Protein AF-A0A2V6TNF8-F1 (afdb_monomer_lite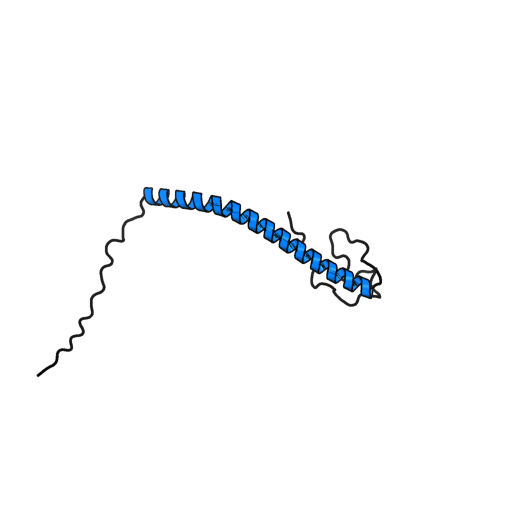)

Radius of gyration: 32.9 Å; chains: 1; bounding box: 84×63×63 Å

Foldseek 3Di:
DDDDDPPPPPPPDDPPDDPDDDDPVNVVVVVVVVVVVVVVCVVVVVVVVVVVLVVVVVVLVVLVVQLQVVLCVQQVDGQDDDDVDDSCQCHHDPNCNVRDPHRSDPDRDDDRDD

Sequence (114 aa):
MDESGGLSGRPWRRLDPGAGGFTVIELVAVMALLGLLSTMGLIIGRNVAQAAKTSSTVTQIAYIQKALVNMATHCEGLPVSSSAGDPGLVTRSTRNRTCWQGPYIPRWPATTSF

pLDDT: mean 81.27, std 12.48, range [44.12, 96.19]

Structure (mmCIF, N/CA/C/O backbone):
data_AF-A0A2V6TNF8-F1
#
_entry.id   AF-A0A2V6TNF8-F1
#
loop_
_atom_site.group_PDB
_atom_site.id
_atom_site.type_symbol
_atom_site.label_atom_id
_atom_site.label_alt_id
_atom_site.label_comp_id
_atom_site.label_asym_id
_atom_site.label_entity_id
_atom_site.label_seq_id
_atom_site.pdbx_PDB_ins_code
_atom_site.Cartn_x
_atom_site.Cartn_y
_atom_site.Cartn_z
_atom_site.occupancy
_atom_site.B_iso_or_equiv
_atom_site.auth_seq_id
_atom_site.auth_comp_id
_atom_site.auth_asym_id
_atom_site.auth_atom_id
_atom_site.pdbx_PDB_model_num
ATOM 1 N N . MET A 1 1 ? -61.456 -51.223 20.524 1.00 44.12 1 MET A N 1
ATOM 2 C CA . MET A 1 1 ? -60.581 -51.034 19.357 1.00 44.12 1 MET A CA 1
ATOM 3 C C . MET A 1 1 ? -60.830 -49.613 18.876 1.00 44.12 1 MET A C 1
ATOM 5 O O . MET A 1 1 ? -61.935 -49.345 18.427 1.00 44.12 1 MET A O 1
ATOM 9 N N . ASP A 1 2 ? -60.065 -48.646 19.386 1.00 49.88 2 ASP A N 1
ATOM 10 C CA . ASP A 1 2 ? -58.798 -48.151 18.794 1.00 49.88 2 ASP A CA 1
ATOM 11 C C . ASP A 1 2 ? -59.105 -47.247 17.584 1.00 49.88 2 ASP A C 1
ATOM 13 O O . ASP A 1 2 ? -59.923 -47.601 16.751 1.00 49.88 2 ASP A O 1
ATOM 17 N N . GLU A 1 3 ? -58.587 -46.033 17.429 1.00 56.53 3 GLU A N 1
ATOM 18 C CA . GLU A 1 3 ? -57.330 -45.484 17.913 1.00 56.53 3 GLU A CA 1
ATOM 19 C C . GLU A 1 3 ? -57.414 -43.949 17.950 1.00 56.53 3 GLU A C 1
ATOM 21 O O . GLU A 1 3 ? -57.999 -43.279 17.097 1.00 56.53 3 GLU A O 1
ATOM 26 N N . SER A 1 4 ? -56.796 -43.407 18.985 1.00 70.31 4 SER A N 1
ATOM 27 C CA . SER A 1 4 ? -56.450 -42.013 19.224 1.00 70.31 4 SER A CA 1
ATOM 28 C C . SER A 1 4 ? -55.527 -41.429 18.148 1.00 70.31 4 SER A C 1
ATOM 30 O O . SER A 1 4 ? -54.461 -41.974 17.886 1.00 70.31 4 SER A O 1
ATOM 32 N N . GLY A 1 5 ? -55.872 -40.253 17.617 1.00 59.41 5 GLY A N 1
ATOM 33 C CA . GLY A 1 5 ? -55.021 -39.519 16.671 1.00 59.41 5 GLY A CA 1
ATOM 34 C C . GLY A 1 5 ? -55.150 -37.997 16.754 1.00 59.41 5 GLY A C 1
ATOM 35 O O . GLY A 1 5 ? -54.970 -37.306 15.758 1.00 59.41 5 GLY A O 1
ATOM 36 N N . GLY A 1 6 ? -55.498 -37.454 17.924 1.00 59.81 6 GLY A N 1
ATOM 37 C CA . GLY A 1 6 ? -55.469 -36.012 18.162 1.00 59.81 6 GLY A CA 1
ATOM 38 C C . GLY A 1 6 ? -54.026 -35.535 18.298 1.00 59.81 6 GLY A C 1
ATOM 39 O O . GLY A 1 6 ? -53.454 -35.611 19.384 1.00 59.81 6 GLY A O 1
ATOM 40 N N . LEU A 1 7 ? -53.429 -35.049 17.206 1.00 61.44 7 LEU A N 1
ATOM 41 C CA . LEU A 1 7 ? -52.163 -34.319 17.252 1.00 61.44 7 LEU A CA 1
ATOM 42 C C . LEU A 1 7 ? -52.383 -33.027 18.044 1.00 61.44 7 LEU A C 1
ATOM 44 O O . LEU A 1 7 ? -52.812 -32.001 17.518 1.00 61.44 7 LEU A O 1
ATOM 48 N N . SER A 1 8 ? -52.102 -33.109 19.342 1.00 65.50 8 SER A N 1
ATOM 49 C CA . SER A 1 8 ? -51.995 -31.967 20.233 1.00 65.50 8 SER A CA 1
ATOM 50 C C . SER A 1 8 ? -50.830 -31.100 19.757 1.00 65.50 8 SER A C 1
ATOM 52 O O . SER A 1 8 ? -49.658 -31.332 20.058 1.00 65.50 8 SER A O 1
ATOM 54 N N . GLY A 1 9 ? -51.155 -30.091 18.951 1.00 62.97 9 GLY A N 1
ATOM 55 C CA . GLY A 1 9 ? -50.239 -29.007 18.636 1.00 62.97 9 GLY A CA 1
ATOM 56 C C . GLY A 1 9 ? -49.806 -28.361 19.944 1.00 62.97 9 GLY A C 1
ATOM 57 O O . GLY A 1 9 ? -50.585 -27.656 20.578 1.00 62.97 9 GLY A O 1
ATOM 58 N N . ARG A 1 10 ? -48.579 -28.653 20.383 1.00 70.94 10 ARG A N 1
ATOM 59 C CA . ARG A 1 10 ? -47.979 -28.039 21.568 1.00 70.94 10 ARG A CA 1
ATOM 60 C C . ARG A 1 10 ? -47.984 -26.525 21.359 1.00 70.94 10 ARG A C 1
ATOM 62 O O . ARG A 1 10 ? -47.317 -26.064 20.429 1.00 70.94 10 ARG A O 1
ATOM 69 N N . PRO A 1 11 ? -48.689 -25.731 22.182 1.00 60.03 11 PRO A N 1
ATOM 70 C CA . PRO A 1 11 ? -48.553 -24.293 22.103 1.00 60.03 11 PRO A CA 1
ATOM 71 C C . PRO A 1 11 ? -47.176 -23.931 22.660 1.00 60.03 11 PRO A C 1
ATOM 73 O O . PRO A 1 11 ? -46.991 -23.766 23.864 1.00 60.03 11 PRO A O 1
ATOM 76 N N . TRP A 1 12 ? -46.186 -23.800 21.779 1.00 68.12 12 TRP A N 1
ATOM 77 C CA . TRP A 1 12 ? -44.946 -23.107 22.110 1.00 68.12 12 TRP A CA 1
ATOM 78 C C . TRP A 1 12 ? -45.239 -21.611 22.165 1.00 68.12 12 TRP A C 1
ATOM 80 O O . TRP A 1 12 ? -44.946 -20.859 21.239 1.00 68.12 12 TRP A O 1
ATOM 90 N N . ARG A 1 13 ? -45.860 -21.169 23.256 1.00 69.75 13 ARG A N 1
ATOM 91 C CA . ARG A 1 13 ? -45.849 -19.759 23.629 1.00 69.75 13 ARG A CA 1
ATOM 92 C C . ARG A 1 13 ? -45.588 -19.625 25.120 1.00 69.75 13 ARG A C 1
ATOM 94 O O . ARG A 1 13 ? -46.500 -19.623 25.936 1.00 69.75 13 ARG A O 1
ATOM 101 N N . ARG A 1 14 ? -44.303 -19.478 25.430 1.00 61.94 14 ARG A N 1
ATOM 102 C CA . ARG A 1 14 ? -43.829 -18.597 26.495 1.00 61.94 14 ARG A CA 1
ATOM 103 C C . ARG A 1 14 ? -42.624 -17.827 25.978 1.00 61.94 14 ARG A C 1
ATOM 105 O O . ARG A 1 14 ? -41.502 -18.317 25.996 1.00 61.94 14 ARG A O 1
ATOM 112 N N . LEU A 1 15 ? -42.905 -16.634 25.469 1.00 66.75 15 LEU A N 1
ATOM 113 C CA . LEU A 1 15 ? -41.966 -15.525 25.516 1.00 66.75 15 LEU A CA 1
ATOM 114 C C . LEU A 1 15 ? -42.388 -14.699 26.731 1.00 66.75 15 LEU A C 1
ATOM 116 O O . LEU A 1 15 ? -43.203 -13.798 26.603 1.00 66.75 15 LEU A O 1
ATOM 120 N N . ASP A 1 16 ? -41.864 -15.053 27.898 1.00 65.62 16 ASP A N 1
ATOM 121 C CA . ASP A 1 16 ? -41.924 -14.245 29.117 1.00 65.62 16 ASP A CA 1
ATOM 122 C C . ASP A 1 16 ? -40.514 -14.278 29.723 1.00 65.62 16 ASP A C 1
ATOM 124 O O . ASP A 1 16 ? -39.926 -15.365 29.719 1.00 65.62 16 ASP A O 1
ATOM 128 N N . PRO A 1 17 ? -39.932 -13.196 30.277 1.00 52.72 17 PRO A N 1
ATOM 129 C CA . PRO A 1 17 ? -40.355 -11.797 30.374 1.00 52.72 17 PRO A CA 1
ATOM 130 C C . PRO A 1 17 ? -39.284 -10.870 29.751 1.00 52.72 17 PRO A C 1
ATOM 132 O O . PRO A 1 17 ? -38.239 -10.622 30.345 1.00 52.72 17 PRO A O 1
ATOM 135 N N . GLY A 1 18 ? -39.506 -10.377 28.529 1.00 58.56 18 GLY A N 1
ATOM 136 C CA . GLY A 1 18 ? -38.458 -9.688 27.752 1.00 58.56 18 GLY A CA 1
ATOM 137 C C . GLY A 1 18 ? -38.765 -8.258 27.307 1.00 58.56 18 GLY A C 1
ATOM 138 O O . GLY A 1 18 ? -37.975 -7.685 26.571 1.00 58.56 18 GLY A O 1
ATOM 139 N N . ALA A 1 19 ? -39.891 -7.669 27.713 1.00 59.84 19 ALA A N 1
ATOM 140 C CA . ALA A 1 19 ? -40.257 -6.299 27.330 1.00 59.84 19 ALA A CA 1
ATOM 141 C C . ALA A 1 19 ? -39.892 -5.269 28.419 1.00 59.84 19 ALA A C 1
ATOM 143 O O . ALA A 1 19 ? -40.651 -4.344 28.695 1.00 59.84 19 ALA A O 1
ATOM 144 N N . GLY A 1 20 ? -38.747 -5.458 29.080 1.00 61.19 20 GLY A N 1
ATOM 145 C CA . GLY A 1 20 ? -38.180 -4.468 29.992 1.00 61.19 20 GLY A CA 1
ATOM 146 C C . GLY A 1 20 ? -37.408 -3.422 29.194 1.00 61.19 20 GLY A C 1
ATOM 147 O O . GLY A 1 20 ? -36.489 -3.768 28.458 1.00 61.19 20 GLY A O 1
ATOM 148 N N . GLY A 1 21 ? -37.795 -2.152 29.307 1.00 72.62 21 GLY A N 1
ATOM 149 C CA . GLY A 1 21 ? -37.025 -1.046 28.741 1.00 72.62 21 GLY A CA 1
ATOM 150 C C . GLY A 1 21 ? -35.592 -1.017 29.283 1.00 72.62 21 GLY A C 1
ATOM 151 O O . GLY A 1 21 ? -35.326 -1.432 30.409 1.00 72.62 21 GLY A O 1
ATOM 152 N N . PHE A 1 22 ? -34.674 -0.518 28.461 1.00 78.62 22 PHE A N 1
ATOM 153 C CA . PHE A 1 22 ? -33.251 -0.438 28.769 1.00 78.62 22 PHE A CA 1
ATOM 154 C C . PHE A 1 22 ? -32.977 0.450 29.991 1.00 78.62 22 PHE A C 1
ATOM 156 O O . PHE A 1 22 ? -33.474 1.578 30.076 1.00 78.62 22 PHE A O 1
ATOM 163 N N . THR A 1 23 ? -32.187 -0.048 30.942 1.00 89.88 23 THR A N 1
ATOM 164 C CA . THR A 1 23 ? -31.880 0.686 32.180 1.00 89.88 23 THR A CA 1
ATOM 165 C C . THR A 1 23 ? -30.630 1.559 32.023 1.00 89.88 23 THR A C 1
ATOM 167 O O . THR A 1 23 ? -29.709 1.233 31.277 1.00 89.88 23 THR A O 1
ATOM 170 N N . VAL A 1 24 ? -30.551 2.676 32.761 1.00 90.94 24 VAL A N 1
ATOM 171 C CA . VAL A 1 24 ? -29.368 3.566 32.732 1.00 90.94 24 VAL A CA 1
ATOM 172 C C . VAL A 1 24 ? -28.104 2.830 33.179 1.00 90.94 24 VAL A C 1
ATOM 174 O O . VAL A 1 24 ? -27.034 3.035 32.615 1.00 90.94 24 VAL A O 1
ATOM 177 N N . ILE A 1 25 ? -28.216 1.951 34.175 1.00 92.38 25 ILE A N 1
ATOM 178 C CA . ILE 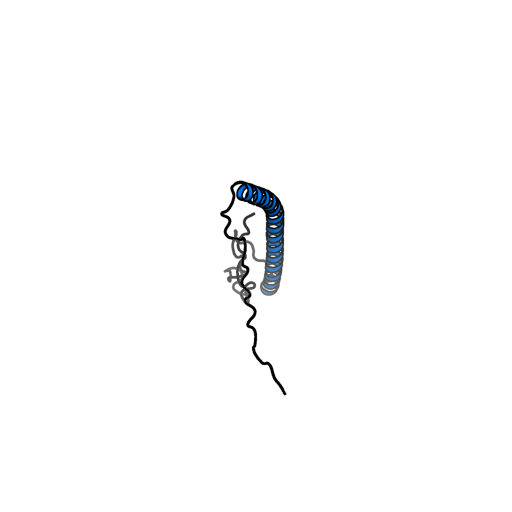A 1 25 ? -27.061 1.209 34.686 1.00 92.38 25 ILE A CA 1
ATOM 179 C C . ILE A 1 25 ? -26.518 0.211 33.658 1.00 92.38 25 ILE A C 1
ATOM 181 O O . ILE A 1 25 ? -25.306 0.045 33.545 1.00 92.38 25 ILE A O 1
ATOM 185 N N . GLU A 1 26 ? -27.396 -0.385 32.852 1.00 90.75 26 GLU A N 1
ATOM 186 C CA . GLU A 1 26 ? -27.014 -1.265 31.751 1.00 90.75 26 GLU A CA 1
ATOM 187 C C . GLU A 1 26 ? -26.290 -0.491 30.641 1.00 90.75 26 GLU A C 1
ATOM 189 O O . GLU A 1 26 ? -25.243 -0.942 30.174 1.00 90.75 26 GLU A O 1
ATOM 194 N N . LEU A 1 27 ? -26.739 0.729 30.309 1.00 92.12 27 LEU A N 1
ATOM 195 C CA . LEU A 1 27 ? -25.994 1.629 29.414 1.00 92.12 27 LEU A CA 1
ATOM 196 C C . LEU A 1 27 ? -24.573 1.874 29.914 1.00 92.12 27 LEU A C 1
ATOM 198 O O . LEU A 1 27 ? -23.617 1.773 29.146 1.00 92.12 27 LEU A O 1
ATOM 202 N N . VAL A 1 28 ? -24.439 2.210 31.196 1.00 94.62 28 VAL A N 1
ATOM 203 C CA . VAL A 1 28 ? -23.145 2.542 31.797 1.00 94.62 28 VAL A CA 1
ATOM 204 C C . VAL A 1 28 ? -22.225 1.322 31.793 1.00 94.62 28 VAL A C 1
ATOM 206 O O . VAL A 1 28 ? -21.058 1.453 31.426 1.00 94.62 28 VAL A O 1
ATOM 209 N N . ALA A 1 29 ? -22.740 0.135 32.121 1.00 94.25 29 ALA A N 1
ATOM 210 C CA . ALA A 1 29 ? -21.967 -1.104 32.078 1.00 94.25 29 ALA A CA 1
ATOM 211 C C . ALA A 1 29 ? -21.476 -1.433 30.655 1.00 94.25 29 ALA A C 1
ATOM 213 O O . ALA A 1 29 ? -20.300 -1.752 30.465 1.00 94.25 29 ALA A O 1
ATOM 214 N N . VAL A 1 30 ? -22.337 -1.293 29.642 1.00 95.38 30 VAL A N 1
ATOM 215 C CA . VAL A 1 30 ? -21.969 -1.531 28.237 1.00 95.38 30 VAL A CA 1
ATOM 216 C C . VAL A 1 30 ? -20.925 -0.522 27.764 1.00 95.38 30 VAL A C 1
ATOM 218 O O . VAL A 1 30 ? -19.919 -0.915 27.175 1.00 95.38 30 VAL A O 1
ATOM 221 N N . MET A 1 31 ? -21.110 0.766 28.054 1.00 94.94 31 MET A N 1
ATOM 222 C CA . MET A 1 31 ? -20.154 1.805 27.657 1.00 94.94 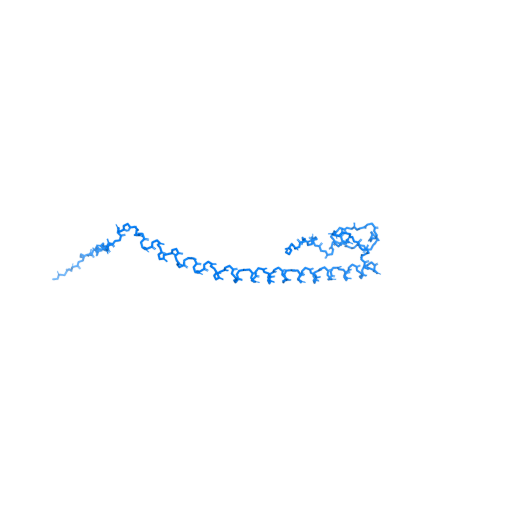31 MET A CA 1
ATOM 223 C C . MET A 1 31 ? -18.803 1.646 28.360 1.00 94.94 31 MET A C 1
ATOM 225 O O . MET A 1 31 ? -17.765 1.853 27.731 1.00 94.94 31 MET A O 1
ATOM 229 N N . ALA A 1 32 ? -18.792 1.212 29.624 1.00 95.75 32 ALA A N 1
ATOM 230 C CA . ALA A 1 32 ? -17.558 0.895 30.337 1.00 95.75 32 ALA A CA 1
ATOM 231 C C . ALA A 1 32 ? -16.792 -0.263 29.668 1.00 95.75 32 ALA A C 1
ATOM 233 O O . ALA A 1 32 ? -15.583 -0.159 29.443 1.00 95.75 32 ALA A O 1
ATOM 234 N N . LEU A 1 33 ? -17.493 -1.336 29.281 1.00 96.19 33 LEU A N 1
ATOM 235 C CA . LEU A 1 33 ? -16.892 -2.472 28.573 1.00 96.19 33 LEU A CA 1
ATOM 236 C C . LEU A 1 33 ? -16.411 -2.095 27.165 1.00 96.19 33 LEU A C 1
ATOM 238 O O . LEU A 1 33 ? -15.301 -2.462 26.777 1.00 96.19 33 LEU A O 1
ATOM 242 N N . LEU A 1 34 ? -17.203 -1.327 26.413 1.00 95.94 34 LEU A N 1
ATOM 243 C CA . LEU A 1 34 ? -16.817 -0.833 25.089 1.00 95.94 34 LEU A CA 1
ATOM 244 C C . LEU A 1 34 ? -15.599 0.090 25.163 1.00 95.94 34 LEU A C 1
ATOM 246 O O . LEU A 1 34 ? -14.709 -0.019 24.322 1.00 95.94 34 LEU A O 1
ATOM 250 N N . GLY A 1 35 ? -15.516 0.951 26.180 1.00 95.06 35 GLY A N 1
ATOM 251 C CA . GLY A 1 35 ? -14.346 1.791 26.423 1.00 95.06 35 GLY A CA 1
ATOM 252 C C . GLY A 1 35 ? -13.084 0.957 26.642 1.00 95.06 35 GLY A C 1
ATOM 253 O O . GLY A 1 35 ? -12.082 1.162 25.953 1.00 95.06 35 GLY A O 1
ATOM 254 N N . LEU A 1 36 ? -13.154 -0.042 27.528 1.00 93.50 36 LEU A N 1
ATOM 255 C CA . LEU A 1 36 ? -12.041 -0.958 27.790 1.00 93.50 36 LEU A CA 1
ATOM 256 C C . LEU A 1 36 ? -11.590 -1.677 26.505 1.00 93.50 36 LEU A C 1
ATOM 258 O O . LEU A 1 36 ? -10.416 -1.606 26.133 1.00 93.50 36 LEU A O 1
ATOM 262 N N . LEU A 1 37 ? -12.524 -2.313 25.792 1.00 95.25 37 LEU A N 1
ATOM 263 C CA . LEU A 1 37 ? -12.236 -3.047 24.555 1.00 95.25 37 LEU A CA 1
ATOM 264 C C . LEU A 1 37 ? -11.670 -2.134 23.461 1.00 95.25 37 LEU A C 1
ATOM 266 O O . LEU A 1 37 ? -10.702 -2.499 22.792 1.00 95.25 37 LEU A O 1
ATOM 270 N N . SER A 1 38 ? -12.228 -0.931 23.309 1.00 94.31 38 SER A N 1
ATOM 271 C CA . SER A 1 38 ? -11.782 0.048 22.316 1.00 94.31 38 SER A CA 1
ATOM 272 C C . SER A 1 38 ? -10.322 0.447 22.536 1.00 94.31 38 SER A C 1
ATOM 274 O O . SER A 1 38 ? -9.538 0.473 21.585 1.00 94.31 38 SER A O 1
ATOM 276 N N . THR A 1 39 ? -9.911 0.706 23.782 1.00 91.56 39 THR A N 1
ATOM 277 C CA . THR A 1 39 ? -8.516 1.093 24.067 1.00 91.56 39 THR A CA 1
ATOM 278 C C . THR A 1 39 ? -7.506 0.002 23.700 1.00 91.56 39 THR A C 1
ATOM 280 O O . THR A 1 39 ? -6.516 0.291 23.025 1.00 91.56 39 THR A O 1
ATOM 283 N N . MET A 1 40 ? -7.776 -1.254 24.065 1.00 89.25 40 MET A N 1
ATOM 284 C CA . MET A 1 40 ? -6.928 -2.396 23.700 1.00 89.25 40 MET A CA 1
ATOM 285 C C . MET A 1 40 ? -6.898 -2.617 22.182 1.00 89.25 40 MET A C 1
ATOM 287 O O . MET A 1 40 ? -5.826 -2.813 21.602 1.00 89.25 40 MET A O 1
ATOM 291 N N . GLY A 1 41 ? -8.056 -2.512 21.523 1.00 87.38 41 GLY A N 1
ATOM 292 C CA . GLY A 1 41 ? -8.174 -2.657 20.073 1.00 87.38 41 GLY A CA 1
ATOM 293 C C . GLY A 1 41 ? -7.335 -1.639 19.296 1.00 87.38 41 GLY A C 1
ATOM 294 O O . GLY A 1 41 ? -6.679 -2.001 18.319 1.00 87.38 41 GLY A O 1
ATOM 295 N N . LEU A 1 42 ? -7.282 -0.383 19.751 1.00 86.75 42 LEU A N 1
ATOM 296 C CA . LEU A 1 42 ? -6.503 0.670 19.090 1.00 86.75 42 LEU A CA 1
ATOM 297 C C . LEU A 1 42 ? -4.992 0.415 19.131 1.00 86.75 42 LEU A C 1
ATOM 299 O O . LEU A 1 42 ? -4.310 0.653 18.133 1.00 86.75 42 LEU A O 1
ATOM 303 N N . ILE A 1 43 ? -4.457 -0.063 20.257 1.00 83.88 43 ILE A N 1
ATOM 304 C CA . ILE A 1 43 ? -3.014 -0.318 20.401 1.00 83.88 43 ILE A CA 1
ATOM 305 C C . ILE A 1 43 ? -2.584 -1.448 19.460 1.00 83.88 43 ILE A C 1
ATOM 307 O O . ILE A 1 43 ? -1.634 -1.293 18.689 1.00 83.88 43 ILE A O 1
ATOM 311 N N . ILE A 1 44 ? -3.323 -2.560 19.470 1.00 86.75 44 ILE A N 1
ATOM 312 C CA . ILE A 1 44 ? -3.041 -3.714 18.608 1.00 86.75 44 ILE A CA 1
ATOM 313 C C . ILE A 1 44 ? -3.220 -3.328 17.135 1.00 86.75 44 ILE A C 1
ATOM 315 O O . ILE A 1 44 ? -2.346 -3.602 16.310 1.00 86.75 44 ILE A O 1
ATOM 319 N N . GLY A 1 45 ? -4.310 -2.628 16.809 1.00 82.50 45 GLY A N 1
ATOM 320 C CA . GLY A 1 45 ? -4.614 -2.197 15.447 1.00 82.50 45 GLY A CA 1
ATOM 321 C C . GLY A 1 45 ? -3.532 -1.298 14.847 1.00 82.50 45 GLY A C 1
ATOM 322 O O . GLY A 1 45 ? -3.153 -1.485 13.692 1.00 82.50 45 GLY A O 1
ATOM 323 N N . ARG A 1 46 ? -2.966 -0.372 15.634 1.00 85.38 46 ARG A N 1
ATOM 324 C CA . ARG A 1 46 ? -1.854 0.485 15.185 1.00 85.38 46 ARG A CA 1
ATOM 325 C C . ARG A 1 46 ? -0.599 -0.324 14.864 1.00 85.38 46 ARG A C 1
ATOM 327 O O . ARG A 1 46 ? -0.006 -0.107 13.810 1.00 85.38 46 ARG A O 1
ATOM 334 N N . ASN A 1 47 ? -0.220 -1.268 15.723 1.00 84.19 47 ASN A N 1
ATOM 335 C CA . ASN A 1 47 ? 0.973 -2.092 15.512 1.00 84.19 47 ASN A CA 1
ATOM 336 C C . ASN A 1 47 ? 0.836 -2.984 14.272 1.00 84.19 47 ASN A C 1
ATOM 338 O O . ASN A 1 47 ? 1.752 -3.048 13.452 1.00 84.19 47 ASN A O 1
ATOM 342 N N . VAL A 1 48 ? -0.327 -3.616 14.093 1.00 87.25 48 VAL A N 1
ATOM 343 C CA . VAL A 1 48 ? -0.620 -4.437 12.909 1.00 87.25 48 VAL A CA 1
ATOM 344 C C . VAL A 1 48 ? -0.631 -3.584 11.642 1.00 87.25 48 VAL A C 1
ATOM 346 O O . VAL A 1 48 ? -0.043 -3.982 10.640 1.00 87.25 48 VAL A O 1
ATOM 349 N N . ALA A 1 49 ? -1.233 -2.392 11.679 1.00 85.75 49 ALA A N 1
ATOM 350 C CA . ALA A 1 49 ? -1.236 -1.485 10.535 1.00 85.75 49 ALA A CA 1
ATOM 351 C C . ALA A 1 49 ? 0.185 -1.050 10.143 1.00 85.75 49 ALA A C 1
ATOM 353 O O . ALA A 1 49 ? 0.515 -1.041 8.959 1.00 85.75 49 ALA A O 1
ATOM 354 N N . GLN A 1 50 ? 1.045 -0.735 11.115 1.00 85.31 50 GLN A N 1
ATOM 355 C CA . GLN A 1 50 ? 2.445 -0.389 10.849 1.00 85.31 50 GLN A CA 1
AT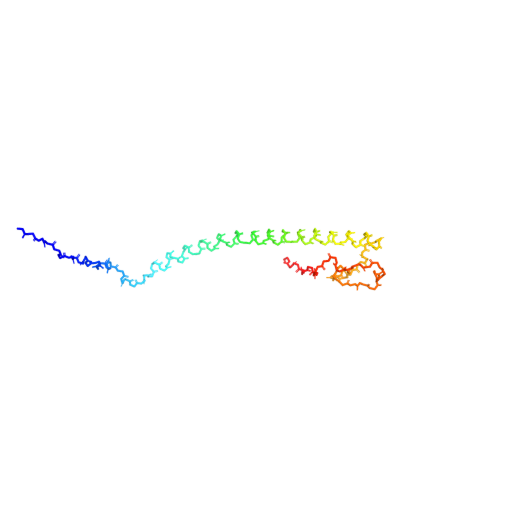OM 356 C C . GLN A 1 50 ? 3.229 -1.580 10.283 1.00 85.31 50 GLN A C 1
ATOM 358 O O . GLN A 1 50 ? 3.931 -1.434 9.284 1.00 85.31 50 GLN A O 1
ATOM 363 N N . ALA A 1 51 ? 3.052 -2.780 10.841 1.00 85.81 51 ALA A N 1
ATOM 364 C CA . ALA A 1 51 ? 3.668 -3.992 10.304 1.00 85.81 51 ALA A CA 1
ATOM 365 C C . ALA A 1 51 ? 3.202 -4.292 8.867 1.00 85.81 51 ALA A C 1
ATOM 367 O O . ALA A 1 51 ? 4.020 -4.628 8.008 1.00 85.81 51 ALA A O 1
ATOM 368 N N . ALA A 1 52 ? 1.910 -4.114 8.580 1.00 84.31 52 ALA A N 1
ATOM 369 C CA . ALA A 1 52 ? 1.344 -4.288 7.246 1.00 84.31 52 ALA A CA 1
ATOM 370 C C . ALA A 1 52 ? 1.909 -3.265 6.248 1.00 84.31 52 ALA A C 1
ATOM 372 O O . ALA A 1 52 ? 2.285 -3.645 5.137 1.00 84.31 52 ALA A O 1
ATOM 373 N N . LYS A 1 53 ? 2.044 -1.991 6.650 1.00 86.31 53 LYS A N 1
ATOM 374 C CA . LYS A 1 53 ? 2.711 -0.956 5.843 1.00 86.31 53 LYS A CA 1
ATOM 375 C C . LYS A 1 53 ? 4.138 -1.384 5.496 1.00 86.31 53 LYS A C 1
ATOM 377 O O . LYS A 1 53 ? 4.461 -1.468 4.314 1.00 86.31 53 LYS A O 1
ATOM 382 N N . THR A 1 54 ? 4.946 -1.759 6.487 1.00 87.69 54 THR A N 1
ATOM 383 C CA . THR A 1 54 ? 6.335 -2.200 6.276 1.00 87.69 54 THR A CA 1
ATOM 384 C C . THR A 1 54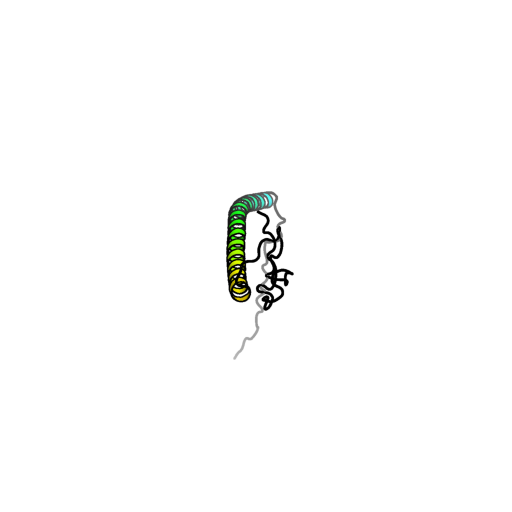 ? 6.424 -3.425 5.368 1.00 87.69 54 THR A C 1
ATOM 386 O O . THR A 1 54 ? 7.204 -3.432 4.416 1.00 87.69 54 THR A O 1
ATOM 389 N N . SER A 1 55 ? 5.597 -4.447 5.604 1.00 88.00 55 SER A N 1
ATOM 390 C CA . SER A 1 55 ? 5.548 -5.653 4.767 1.00 88.00 55 SER A CA 1
ATOM 391 C C . SER A 1 55 ? 5.186 -5.326 3.311 1.00 88.00 55 SER A C 1
ATOM 393 O O . SER A 1 55 ? 5.800 -5.847 2.372 1.00 88.00 55 SER A O 1
ATOM 395 N N . SER A 1 56 ? 4.245 -4.398 3.111 1.00 87.44 56 SER A N 1
ATOM 396 C CA . SER A 1 56 ? 3.871 -3.928 1.777 1.00 87.44 56 SER A CA 1
ATOM 397 C C . SER A 1 56 ? 5.030 -3.210 1.077 1.00 87.44 56 SER A C 1
ATOM 399 O O . SER A 1 56 ? 5.307 -3.508 -0.086 1.00 87.44 56 SER A O 1
ATOM 401 N N . THR A 1 57 ? 5.766 -2.345 1.784 1.00 87.62 57 THR A N 1
ATOM 402 C CA . THR A 1 57 ? 6.934 -1.636 1.245 1.00 87.62 57 THR A CA 1
ATOM 403 C C . THR A 1 57 ? 8.046 -2.612 0.863 1.00 87.62 57 THR A C 1
ATOM 405 O O . THR A 1 57 ? 8.596 -2.507 -0.231 1.00 87.62 57 THR A O 1
ATOM 408 N N . VAL A 1 58 ? 8.340 -3.610 1.702 1.00 89.50 58 VAL A N 1
ATOM 409 C CA . VAL A 1 58 ? 9.349 -4.644 1.398 1.00 89.50 58 VAL A CA 1
ATOM 410 C C . VAL A 1 58 ? 8.983 -5.410 0.125 1.00 89.50 58 VAL A C 1
ATOM 412 O O . VAL A 1 58 ? 9.826 -5.604 -0.751 1.00 89.50 58 VAL A O 1
ATOM 415 N N . THR A 1 59 ? 7.711 -5.783 -0.021 1.00 89.44 59 THR A N 1
ATOM 416 C CA . THR A 1 59 ? 7.219 -6.478 -1.219 1.00 89.44 59 THR A CA 1
ATOM 417 C C . THR A 1 59 ? 7.349 -5.604 -2.470 1.00 89.44 59 THR A C 1
ATOM 419 O O . THR A 1 59 ? 7.778 -6.081 -3.521 1.00 89.44 59 THR A O 1
ATOM 422 N N . GLN A 1 60 ? 7.029 -4.311 -2.365 1.00 87.75 60 GLN A N 1
ATOM 423 C CA . GLN A 1 60 ? 7.183 -3.359 -3.469 1.00 87.75 60 GLN A CA 1
ATOM 424 C C . GLN A 1 60 ? 8.651 -3.180 -3.875 1.00 87.75 60 GLN A C 1
ATOM 426 O O . GLN A 1 60 ? 8.945 -3.159 -5.069 1.00 87.75 60 GLN A O 1
ATOM 431 N N . ILE A 1 61 ? 9.573 -3.105 -2.910 1.00 88.69 61 ILE A N 1
ATOM 432 C CA . ILE A 1 61 ? 11.015 -3.012 -3.181 1.00 88.69 61 ILE A CA 1
ATOM 433 C C . ILE A 1 61 ? 11.498 -4.255 -3.929 1.00 88.69 61 ILE A C 1
ATOM 435 O O . ILE A 1 61 ? 12.139 -4.116 -4.969 1.00 88.69 61 ILE A O 1
ATOM 439 N N . ALA A 1 62 ? 11.153 -5.457 -3.458 1.00 90.81 62 ALA A N 1
ATOM 440 C CA . ALA A 1 62 ? 11.530 -6.703 -4.129 1.00 90.81 62 ALA A CA 1
ATOM 441 C C . ALA A 1 62 ? 10.984 -6.768 -5.567 1.00 90.81 62 ALA A C 1
ATOM 443 O O . ALA A 1 62 ? 11.664 -7.212 -6.496 1.00 90.81 62 ALA A O 1
ATOM 444 N N . TYR A 1 63 ? 9.765 -6.267 -5.769 1.00 89.69 63 TYR A N 1
ATOM 445 C CA . TYR A 1 63 ? 9.146 -6.189 -7.084 1.00 89.69 63 TYR A CA 1
ATOM 446 C C . TYR A 1 63 ? 9.873 -5.215 -8.026 1.00 89.69 63 TYR A C 1
ATOM 448 O O . TYR A 1 63 ? 10.174 -5.572 -9.168 1.00 89.69 63 TYR A O 1
ATOM 456 N N . ILE A 1 64 ? 10.226 -4.020 -7.538 1.00 90.00 64 ILE A N 1
ATOM 457 C CA . ILE A 1 64 ? 11.019 -3.033 -8.287 1.00 90.00 64 ILE A CA 1
ATOM 458 C C . ILE A 1 64 ? 12.414 -3.589 -8.606 1.00 90.00 64 ILE A C 1
ATOM 460 O O . ILE A 1 64 ? 12.876 -3.451 -9.735 1.00 90.00 64 ILE A O 1
ATOM 464 N N . GLN A 1 65 ? 13.078 -4.250 -7.654 1.00 90.94 65 GLN A N 1
ATOM 465 C CA . GLN A 1 65 ? 14.403 -4.848 -7.855 1.00 90.94 65 GLN A CA 1
ATOM 466 C C . GLN A 1 65 ? 14.401 -5.863 -8.999 1.00 90.94 65 GLN A C 1
ATOM 468 O O . GLN A 1 65 ? 15.247 -5.783 -9.888 1.00 90.94 65 GLN A O 1
ATOM 473 N N . LYS A 1 66 ? 13.421 -6.774 -9.028 1.00 92.19 66 LYS A N 1
ATOM 474 C CA . LYS A 1 66 ? 13.279 -7.750 -10.119 1.00 92.19 66 LYS A CA 1
ATOM 475 C C . LYS A 1 66 ? 13.137 -7.065 -11.482 1.00 92.19 66 LYS A C 1
ATOM 477 O O . LYS A 1 66 ? 13.761 -7.477 -12.456 1.00 92.19 66 LYS A O 1
ATOM 482 N N . ALA A 1 67 ? 12.334 -6.010 -11.546 1.00 90.88 67 ALA A N 1
ATOM 483 C CA . ALA A 1 67 ? 12.119 -5.253 -12.771 1.00 90.88 67 ALA A CA 1
ATOM 484 C C . ALA A 1 67 ? 13.363 -4.474 -13.223 1.00 90.88 67 ALA A C 1
ATOM 486 O O . ALA A 1 67 ? 13.668 -4.454 -14.413 1.00 90.88 67 ALA A O 1
ATOM 487 N N . LEU A 1 68 ? 14.111 -3.890 -12.283 1.00 90.19 68 LEU A N 1
ATOM 488 C CA . LEU A 1 68 ? 15.383 -3.221 -12.561 1.00 90.19 68 LEU A CA 1
ATOM 489 C C . LEU A 1 68 ? 16.424 -4.190 -13.118 1.00 90.19 68 LEU A C 1
ATOM 491 O O . LEU A 1 68 ? 17.109 -3.843 -14.075 1.00 90.19 68 LEU A O 1
ATOM 495 N N . VAL A 1 69 ? 16.518 -5.401 -12.560 1.00 91.25 69 VAL A N 1
ATOM 496 C CA . VAL A 1 69 ? 17.422 -6.441 -13.071 1.00 91.25 69 VAL A CA 1
ATOM 497 C C . VAL A 1 69 ? 17.038 -6.829 -14.498 1.00 91.25 69 VAL A C 1
ATOM 499 O O . VAL A 1 69 ? 17.898 -6.812 -15.370 1.00 91.25 69 VAL A O 1
ATOM 502 N N . ASN A 1 70 ? 15.753 -7.078 -14.769 1.00 91.56 70 ASN A N 1
ATOM 503 C CA . ASN A 1 70 ? 15.283 -7.396 -16.123 1.00 91.56 70 ASN A CA 1
ATOM 504 C C . ASN A 1 70 ? 15.539 -6.256 -17.126 1.00 91.56 70 ASN A C 1
ATOM 506 O O . ASN A 1 70 ? 15.881 -6.490 -18.283 1.00 91.56 70 ASN A O 1
ATOM 510 N N . MET A 1 71 ? 15.387 -5.001 -16.700 1.00 89.31 71 MET A N 1
ATOM 511 C CA . MET A 1 71 ? 15.738 -3.865 -17.548 1.00 89.31 71 MET A CA 1
ATOM 512 C C . MET A 1 71 ? 17.248 -3.802 -17.792 1.00 89.31 71 MET A C 1
ATOM 514 O O . MET A 1 71 ? 17.666 -3.587 -18.928 1.00 89.31 71 MET A O 1
ATOM 518 N N . ALA A 1 72 ? 18.063 -4.014 -16.758 1.00 89.94 72 ALA A N 1
ATOM 519 C CA . ALA A 1 72 ? 19.516 -4.000 -16.872 1.00 89.94 72 ALA A CA 1
ATOM 520 C C . ALA A 1 72 ? 20.038 -5.112 -17.787 1.00 89.94 72 ALA A C 1
ATOM 522 O O . ALA A 1 72 ? 20.984 -4.874 -18.530 1.00 89.94 72 ALA A O 1
ATOM 523 N N . THR A 1 73 ? 19.398 -6.285 -17.811 1.00 91.25 73 THR A N 1
ATOM 524 C CA . THR A 1 73 ? 19.754 -7.355 -18.757 1.00 91.25 73 THR A CA 1
ATOM 525 C C . THR A 1 73 ? 19.439 -6.999 -20.205 1.00 91.25 73 THR A C 1
ATOM 527 O O . THR A 1 73 ? 20.096 -7.501 -21.107 1.00 91.25 73 THR A O 1
ATOM 530 N N . HIS A 1 74 ? 18.443 -6.147 -20.451 1.00 90.44 74 HIS A N 1
ATOM 531 C CA . HIS A 1 74 ? 18.078 -5.744 -21.811 1.00 90.44 74 HIS A CA 1
ATOM 532 C C . HIS A 1 74 ? 18.838 -4.509 -22.292 1.00 90.44 74 HIS A C 1
ATOM 534 O O . HIS A 1 74 ? 19.137 -4.392 -23.475 1.00 90.44 74 HIS A O 1
ATOM 540 N N . CYS A 1 75 ? 19.111 -3.576 -21.384 1.00 86.88 75 CYS A N 1
ATOM 541 C CA . CYS A 1 75 ? 19.675 -2.264 -21.684 1.00 86.88 75 CYS A CA 1
ATOM 542 C C . CYS A 1 75 ? 21.132 -2.097 -21.245 1.00 86.88 75 CYS A C 1
ATOM 544 O O . CYS A 1 75 ? 21.653 -0.989 -21.341 1.00 86.88 75 CYS A O 1
ATOM 546 N N . GLU A 1 76 ? 21.752 -3.160 -20.723 1.00 85.19 76 GLU A N 1
ATOM 547 C CA . GLU A 1 76 ? 23.127 -3.180 -20.198 1.00 85.19 76 GLU A CA 1
ATOM 548 C C . GLU A 1 76 ? 23.393 -2.077 -19.157 1.00 85.19 76 GLU A C 1
ATOM 550 O O . GLU A 1 76 ? 24.507 -1.585 -18.988 1.00 85.19 76 GLU A O 1
ATOM 555 N N . GLY A 1 77 ? 22.346 -1.662 -18.440 1.00 82.31 77 GLY A N 1
ATOM 556 C CA . GLY A 1 77 ? 22.422 -0.533 -17.527 1.00 82.31 77 GLY A CA 1
ATOM 557 C C . GLY A 1 77 ? 21.152 -0.317 -16.716 1.00 82.31 77 GLY A C 1
ATOM 558 O O . GLY A 1 77 ? 20.039 -0.629 -17.142 1.00 82.31 77 GLY A O 1
ATOM 559 N N . LEU A 1 78 ? 21.333 0.243 -15.520 1.00 82.50 78 LEU A N 1
ATOM 560 C CA . LEU A 1 78 ? 20.233 0.664 -14.661 1.00 82.50 78 LEU A CA 1
ATOM 561 C C . LEU A 1 78 ? 19.695 2.032 -15.105 1.00 82.50 78 LEU A C 1
ATOM 563 O O . LEU A 1 78 ? 20.453 2.868 -15.607 1.00 82.50 78 LEU A O 1
ATOM 567 N N . PRO A 1 79 ? 18.398 2.305 -14.895 1.00 74.69 79 PRO A N 1
ATOM 568 C CA . PRO A 1 79 ? 17.855 3.627 -15.146 1.00 74.69 79 PRO A CA 1
ATOM 569 C C . PRO A 1 79 ? 18.515 4.667 -14.230 1.00 74.69 79 PRO A C 1
ATOM 571 O O . PRO A 1 79 ? 18.470 4.579 -13.003 1.00 74.69 79 PRO A O 1
ATOM 574 N N . VAL A 1 80 ? 19.130 5.678 -14.841 1.00 68.25 80 VAL A N 1
ATOM 575 C CA . VAL A 1 80 ? 19.771 6.801 -14.149 1.00 68.25 80 VAL A CA 1
ATOM 576 C C . VAL A 1 80 ? 18.724 7.864 -13.818 1.00 68.25 80 VAL A C 1
ATOM 578 O O . VAL A 1 80 ? 18.407 8.705 -14.650 1.00 68.25 80 VAL A O 1
ATOM 581 N N . SER A 1 81 ? 18.175 7.715 -12.610 1.00 64.56 81 SER A N 1
ATOM 582 C CA . SER A 1 81 ? 17.236 8.569 -11.867 1.00 64.56 81 SER A CA 1
ATOM 583 C C . SER A 1 81 ? 16.019 9.144 -12.611 1.00 64.56 81 SER A C 1
ATOM 585 O O . SER A 1 81 ? 16.103 9.870 -13.597 1.00 64.56 81 SER A O 1
ATOM 587 N N . SER A 1 82 ? 14.843 8.923 -12.020 1.00 57.81 82 SER A N 1
ATOM 588 C CA . SER A 1 82 ? 13.738 9.873 -12.124 1.00 57.81 82 SER A CA 1
ATOM 589 C C . SER A 1 82 ? 13.401 10.345 -10.712 1.00 57.81 82 SER A C 1
ATOM 591 O O . SER A 1 82 ? 13.334 9.553 -9.770 1.00 57.81 82 SER A O 1
ATOM 593 N N . SER A 1 83 ? 13.270 11.655 -10.544 1.00 58.00 83 SER A N 1
ATOM 594 C CA . SER A 1 83 ? 12.807 12.277 -9.310 1.00 58.00 83 SER A CA 1
ATOM 595 C C . SER A 1 83 ? 11.392 11.784 -8.998 1.00 58.00 83 SER A C 1
ATOM 597 O O . SER A 1 83 ? 10.468 12.089 -9.746 1.00 58.00 83 SER A O 1
ATOM 599 N N . ALA A 1 84 ? 11.241 11.013 -7.916 1.00 63.72 84 ALA A N 1
ATOM 600 C CA . ALA A 1 84 ? 9.985 10.511 -7.334 1.00 63.72 84 ALA A CA 1
ATOM 601 C C . ALA A 1 84 ? 9.028 9.698 -8.245 1.00 63.72 84 ALA A C 1
ATOM 603 O O . ALA A 1 84 ? 8.016 9.197 -7.755 1.00 63.72 84 ALA A O 1
ATOM 604 N N . GLY A 1 85 ? 9.328 9.531 -9.534 1.00 76.19 85 GLY A N 1
ATOM 605 C CA . GLY A 1 85 ? 8.449 8.904 -10.521 1.00 76.19 85 GLY A CA 1
ATOM 606 C C . GLY A 1 85 ? 8.993 7.604 -11.108 1.00 76.19 85 GLY A C 1
ATOM 607 O O . GLY A 1 85 ? 10.045 7.100 -10.710 1.00 76.19 85 GLY A O 1
ATOM 608 N N . ASP A 1 86 ? 8.271 7.081 -12.097 1.00 84.50 86 ASP A N 1
ATOM 609 C CA . ASP A 1 86 ? 8.663 5.895 -12.857 1.00 84.50 86 ASP A CA 1
ATOM 610 C C . ASP A 1 86 ? 10.034 6.094 -13.546 1.00 84.50 86 ASP A C 1
ATOM 612 O O . ASP A 1 86 ? 10.163 6.949 -14.424 1.00 84.50 86 ASP A O 1
ATOM 616 N N . PRO A 1 87 ? 11.068 5.303 -13.202 1.00 82.88 87 PRO A N 1
ATOM 617 C CA . PRO A 1 87 ? 12.398 5.404 -13.793 1.00 82.88 87 PRO A CA 1
ATOM 618 C C . PRO A 1 87 ? 12.499 4.745 -15.178 1.00 82.88 87 PRO A C 1
ATOM 620 O O . PRO A 1 87 ? 13.594 4.601 -15.718 1.00 82.88 87 PRO A O 1
ATOM 623 N N . GLY A 1 88 ? 11.373 4.357 -15.775 1.00 85.31 88 GLY A N 1
ATOM 624 C CA . GLY A 1 88 ? 11.308 3.714 -17.083 1.00 85.31 88 GLY A CA 1
ATOM 625 C C . GLY A 1 88 ? 10.958 2.226 -17.013 1.00 85.31 88 GLY A C 1
ATOM 626 O O . GLY A 1 88 ? 11.281 1.476 -17.940 1.00 85.31 88 GLY A O 1
ATOM 627 N N . LEU A 1 89 ? 10.354 1.793 -15.898 1.00 88.19 89 LEU A N 1
ATOM 628 C CA . LEU A 1 89 ? 9.915 0.419 -15.662 1.00 88.19 89 LEU A CA 1
ATOM 629 C C . LEU A 1 89 ? 8.468 0.192 -16.100 1.00 88.19 89 LEU A C 1
ATOM 631 O O . LEU A 1 89 ? 8.151 -0.908 -16.547 1.00 88.19 89 LEU A O 1
ATOM 635 N N . VAL A 1 90 ? 7.600 1.199 -15.981 1.00 90.81 90 VAL A N 1
ATOM 636 C CA . VAL A 1 90 ? 6.207 1.122 -16.464 1.00 90.81 90 VAL A CA 1
ATOM 637 C C . VAL A 1 90 ? 6.130 1.643 -17.891 1.00 90.81 90 VAL A C 1
ATOM 639 O O . VAL A 1 90 ? 5.566 1.011 -18.782 1.00 90.81 90 VAL A O 1
ATOM 642 N N . THR A 1 91 ? 6.713 2.815 -18.102 1.00 88.00 91 THR A N 1
ATOM 643 C CA . THR A 1 91 ? 6.688 3.552 -19.356 1.00 88.00 91 THR A CA 1
ATOM 644 C C . THR A 1 91 ? 8.072 3.565 -19.977 1.00 88.00 91 THR A C 1
ATOM 646 O O . THR A 1 91 ? 9.096 3.561 -19.299 1.00 88.00 91 THR A O 1
ATOM 649 N N . ARG A 1 92 ? 8.125 3.559 -21.306 1.00 87.12 92 ARG A N 1
ATOM 650 C CA . ARG A 1 92 ? 9.398 3.647 -22.016 1.00 87.12 92 ARG A CA 1
ATOM 651 C C . ARG A 1 92 ? 9.979 5.055 -21.862 1.00 87.12 92 ARG A C 1
ATOM 653 O O . ARG A 1 92 ? 9.314 6.031 -22.201 1.00 87.12 92 ARG A O 1
ATOM 660 N N . SER A 1 9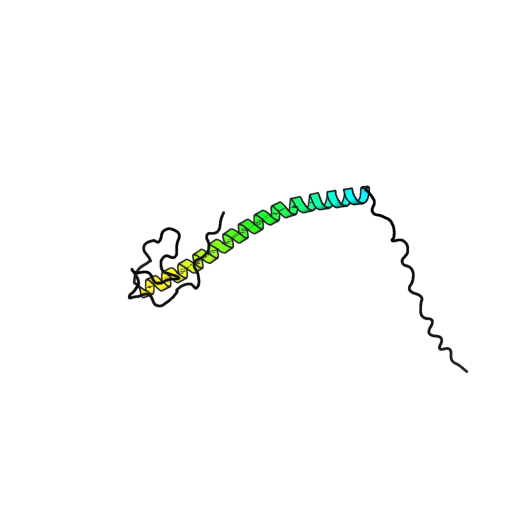3 ? 11.234 5.151 -21.429 1.00 80.94 93 SER A N 1
ATOM 661 C CA . SER A 1 93 ? 11.979 6.410 -21.333 1.00 80.94 93 SER A CA 1
ATOM 662 C C . SER A 1 93 ? 12.697 6.728 -22.652 1.00 80.94 93 SER A C 1
ATOM 664 O O . SER A 1 93 ? 12.929 5.866 -23.502 1.00 80.94 93 SER A O 1
ATOM 666 N N . THR A 1 94 ? 13.082 7.988 -22.851 1.00 79.12 94 THR A N 1
ATOM 667 C CA . THR A 1 94 ? 13.878 8.404 -24.016 1.00 79.12 94 THR A CA 1
ATOM 668 C C . THR A 1 94 ? 15.280 7.795 -24.009 1.00 79.12 94 THR A C 1
ATOM 670 O O . THR A 1 94 ? 15.824 7.542 -25.083 1.00 79.12 94 THR A O 1
ATOM 673 N N . ARG A 1 95 ? 15.847 7.498 -22.829 1.00 76.19 95 ARG A N 1
ATOM 674 C CA . ARG A 1 95 ? 17.201 6.923 -22.697 1.00 76.19 95 ARG A CA 1
ATOM 675 C C . ARG A 1 95 ? 17.286 5.436 -23.043 1.00 76.19 95 ARG A C 1
ATOM 677 O O . ARG A 1 95 ? 18.316 5.000 -23.531 1.00 76.19 95 ARG A O 1
ATOM 684 N N . ASN A 1 96 ? 16.225 4.665 -22.805 1.00 78.88 96 ASN A N 1
ATOM 685 C CA . ASN A 1 96 ? 16.206 3.212 -23.016 1.00 78.88 96 ASN A CA 1
ATOM 686 C C . ASN A 1 96 ? 15.418 2.805 -24.277 1.00 78.88 96 ASN A C 1
ATOM 688 O O . ASN A 1 96 ? 15.034 1.650 -24.432 1.00 78.88 96 ASN A O 1
ATOM 692 N N . ARG A 1 97 ? 15.171 3.743 -25.203 1.00 81.19 97 ARG A N 1
ATOM 693 C CA . ARG A 1 97 ? 14.236 3.555 -26.325 1.00 81.19 97 ARG A CA 1
ATOM 694 C C . ARG A 1 97 ? 14.572 2.375 -27.245 1.00 81.19 97 ARG A C 1
ATOM 696 O O . ARG A 1 97 ? 13.652 1.785 -27.802 1.00 81.19 97 ARG A O 1
ATOM 703 N N . THR A 1 98 ? 15.854 2.069 -27.425 1.00 87.50 98 THR A N 1
ATOM 704 C CA . THR A 1 98 ? 16.354 1.022 -28.333 1.00 87.50 98 THR A CA 1
ATOM 705 C C . THR A 1 98 ? 16.369 -0.373 -27.712 1.00 87.50 98 THR A C 1
ATOM 707 O O . THR A 1 98 ? 16.315 -1.351 -28.446 1.00 87.50 98 THR A O 1
ATOM 710 N N . CYS A 1 99 ? 16.431 -0.466 -26.384 1.00 87.88 99 CYS A N 1
ATOM 711 C CA . CYS A 1 99 ? 16.617 -1.716 -25.643 1.00 87.88 99 CYS A CA 1
ATOM 712 C C . CYS A 1 99 ? 15.411 -2.095 -24.769 1.00 87.88 99 CYS A C 1
ATOM 714 O O . CYS A 1 99 ? 15.338 -3.202 -24.244 1.00 87.88 99 CYS A O 1
ATOM 716 N N . TRP A 1 100 ? 14.455 -1.184 -24.578 1.00 89.44 100 TRP A N 1
ATOM 717 C CA . TRP A 1 100 ? 13.253 -1.431 -23.789 1.00 89.44 100 TRP A CA 1
ATOM 718 C C . TRP A 1 100 ? 12.353 -2.465 -24.472 1.00 89.44 100 TRP A C 1
ATOM 720 O O . TRP A 1 100 ? 11.907 -2.252 -25.598 1.00 89.44 100 TRP A O 1
ATOM 730 N N . GLN A 1 101 ? 12.057 -3.563 -23.773 1.00 90.62 101 GLN A N 1
ATOM 731 C CA . GLN A 1 101 ? 11.287 -4.689 -24.321 1.00 90.62 101 GLN A CA 1
ATOM 732 C C . GLN A 1 101 ? 9.836 -4.756 -23.829 1.00 90.62 101 GLN A C 1
ATOM 734 O O . GLN A 1 101 ? 9.102 -5.673 -24.184 1.00 90.62 101 GLN A O 1
ATOM 739 N N . GLY A 1 102 ? 9.401 -3.802 -23.010 1.00 87.62 102 GLY A N 1
ATOM 740 C CA . GLY A 1 102 ? 8.048 -3.784 -22.470 1.00 87.62 102 GLY A CA 1
ATOM 741 C C . GLY A 1 102 ? 7.989 -3.206 -21.062 1.00 87.62 102 GLY A C 1
ATOM 742 O O . GLY A 1 102 ? 9.032 -2.937 -20.458 1.00 87.62 102 GLY A O 1
ATOM 743 N N . PRO A 1 103 ? 6.775 -3.022 -20.519 1.00 91.62 103 PRO A N 1
ATOM 744 C CA . PRO A 1 103 ? 6.609 -2.686 -19.117 1.00 91.62 103 PRO A CA 1
ATOM 745 C C . PRO A 1 103 ? 7.170 -3.830 -18.269 1.00 91.62 103 PRO A C 1
ATOM 747 O O . PRO A 1 103 ? 6.681 -4.958 -18.316 1.00 91.62 103 PRO A O 1
ATOM 750 N N . TYR A 1 104 ? 8.203 -3.542 -17.488 1.00 91.19 104 TYR A N 1
ATOM 751 C CA . TYR A 1 104 ? 8.800 -4.496 -16.553 1.00 91.19 104 TYR A CA 1
ATOM 752 C C . TYR A 1 104 ? 7.930 -4.681 -15.305 1.00 91.19 104 TYR A C 1
ATOM 754 O O . TYR A 1 104 ? 8.038 -5.695 -14.614 1.00 91.19 104 TYR A O 1
ATOM 762 N N . ILE A 1 105 ? 7.054 -3.708 -15.041 1.00 91.69 105 ILE A N 1
ATOM 763 C CA . ILE A 1 105 ? 5.994 -3.749 -14.033 1.00 91.69 105 ILE A CA 1
ATOM 764 C C . ILE A 1 105 ? 4.707 -3.123 -14.603 1.00 91.69 105 ILE A C 1
ATOM 766 O O . ILE A 1 105 ? 4.783 -2.195 -15.406 1.00 91.69 105 ILE A O 1
ATOM 770 N N . PRO A 1 106 ? 3.515 -3.576 -14.174 1.00 89.94 106 PRO A N 1
ATOM 771 C CA . PRO A 1 106 ? 2.234 -3.104 -14.693 1.00 89.94 106 PRO A CA 1
ATOM 772 C C . PRO A 1 106 ? 1.872 -1.700 -14.201 1.00 89.94 106 PRO A C 1
ATOM 774 O O . PRO A 1 106 ? 1.101 -1.003 -14.851 1.00 89.94 106 PRO A O 1
ATOM 777 N N . ARG A 1 107 ? 2.390 -1.282 -13.039 1.00 89.12 107 ARG A N 1
ATOM 778 C CA . ARG A 1 107 ? 2.161 0.051 -12.472 1.00 89.12 107 ARG A CA 1
ATOM 779 C C . ARG A 1 107 ? 3.287 0.458 -11.537 1.00 89.12 107 ARG A C 1
ATOM 781 O O . ARG A 1 107 ? 3.885 -0.394 -10.878 1.00 89.12 107 ARG A O 1
ATOM 788 N N . TRP A 1 108 ? 3.512 1.762 -11.431 1.00 87.31 108 TRP A N 1
ATOM 789 C CA . TRP A 1 108 ? 4.428 2.321 -10.446 1.00 87.31 108 TRP A CA 1
ATOM 790 C C . TRP A 1 108 ? 3.780 2.220 -9.057 1.00 87.31 108 TRP A C 1
ATOM 792 O O . TRP A 1 108 ? 2.584 2.515 -8.925 1.00 87.31 108 TRP A O 1
ATOM 802 N N . PRO A 1 109 ? 4.495 1.751 -8.020 1.00 83.81 109 PRO A N 1
ATOM 803 C CA . PRO A 1 109 ? 3.948 1.719 -6.671 1.00 83.81 109 PRO A CA 1
ATOM 804 C C . PRO A 1 109 ? 3.612 3.130 -6.182 1.00 83.81 109 PRO A C 1
ATOM 806 O O . PRO A 1 109 ? 4.358 4.077 -6.416 1.00 83.81 109 PRO A O 1
ATOM 809 N N . ALA A 1 110 ? 2.475 3.270 -5.500 1.00 80.12 110 ALA A N 1
ATOM 810 C CA . ALA A 1 110 ? 2.131 4.523 -4.843 1.00 80.12 110 ALA A CA 1
ATOM 811 C C . ALA A 1 110 ? 3.077 4.751 -3.659 1.00 80.12 110 ALA A C 1
ATOM 813 O O . ALA A 1 110 ? 3.443 3.801 -2.965 1.00 80.12 110 ALA A O 1
ATOM 814 N N . THR A 1 111 ? 3.438 6.006 -3.402 1.00 69.44 111 THR A N 1
ATOM 815 C CA . THR A 1 111 ? 4.214 6.374 -2.216 1.00 69.44 111 THR A CA 1
ATOM 816 C C . THR A 1 111 ? 3.435 5.993 -0.961 1.00 69.44 111 THR A C 1
ATOM 818 O O . THR A 1 111 ? 2.358 6.535 -0.705 1.00 69.44 111 THR A O 1
ATOM 821 N N . THR A 1 112 ? 3.967 5.060 -0.171 1.00 67.12 112 THR A N 1
ATOM 822 C CA . THR A 1 112 ? 3.417 4.744 1.148 1.00 67.12 112 THR A CA 1
ATOM 823 C C . THR A 1 112 ? 3.686 5.924 2.080 1.00 67.12 112 THR A C 1
ATOM 825 O O . THR A 1 112 ? 4.842 6.203 2.393 1.00 67.12 112 THR A O 1
ATOM 828 N N . SER A 1 113 ? 2.640 6.635 2.508 1.00 63.19 113 SER A N 1
ATOM 829 C CA . SER A 1 113 ? 2.768 7.678 3.530 1.00 63.19 113 SER A CA 1
ATOM 830 C C . SER A 1 113 ? 3.029 7.030 4.893 1.00 63.19 113 SER A C 1
ATOM 832 O O . SER A 1 113 ? 2.223 6.209 5.360 1.00 63.19 113 SER A O 1
ATOM 834 N N . PHE A 1 114 ? 4.152 7.389 5.508 1.00 58.59 114 PHE A N 1
ATOM 835 C CA . PHE A 1 114 ? 4.519 6.944 6.849 1.00 58.59 114 PHE A CA 1
ATOM 836 C C . PHE A 1 114 ? 3.767 7.745 7.908 1.00 58.59 114 PHE A C 1
ATOM 838 O O . PHE A 1 114 ? 3.786 8.991 7.814 1.00 58.59 114 PHE A O 1
#

Secondary structure (DSSP, 8-state):
----------------S--PPPPHHHHHHHHHHHHHHHHHHHHHHHHHHHHHHHHHHHHHHHHHHHHHHHHHHHHSS-----SSS--SSSS--STTTTT--S-SSSSPPP----